Protein AF-A0A7V5G766-F1 (afdb_monomer_lite)

Sequence (136 aa):
MFKKVLIIGLFLGLLSGCVSVDPQGRGYSIAIPLNVINSTIAKSFPANEKLQYGIVSGNLNISKPNILGKSGSNKLGVGTTFKFTNFLIPNGITGTINLASGIRYNANNRNLYLKNPMVNTIKFQNQSLISKLPNG

pLDDT: mean 80.81, std 13.98, range [41.59, 95.88]

Structure (mmCIF, N/CA/C/O backbone):
data_AF-A0A7V5G766-F1
#
_entry.id   AF-A0A7V5G766-F1
#
loop_
_atom_site.group_PDB
_atom_site.id
_atom_site.type_symbol
_atom_site.label_atom_id
_atom_site.label_alt_id
_atom_site.label_comp_id
_atom_site.label_asym_id
_atom_site.label_entity_id
_atom_site.label_seq_id
_atom_site.pdbx_PDB_ins_code
_atom_site.Cartn_x
_atom_site.Cartn_y
_atom_site.Cartn_z
_atom_site.occupancy
_atom_site.B_iso_or_equiv
_atom_site.auth_seq_id
_atom_site.auth_comp_id
_atom_site.auth_asym_id
_atom_site.auth_atom_id
_atom_site.pdbx_PDB_model_num
ATOM 1 N N . MET A 1 1 ? 48.958 -14.228 -27.910 1.00 54.00 1 MET A N 1
ATOM 2 C CA . MET A 1 1 ? 48.104 -13.030 -27.701 1.00 54.00 1 MET A CA 1
ATOM 3 C C . MET A 1 1 ? 46.605 -13.313 -27.824 1.00 54.00 1 MET A C 1
ATOM 5 O O . MET A 1 1 ? 45.860 -12.778 -27.016 1.00 54.00 1 MET A O 1
ATOM 9 N N . PHE A 1 2 ? 46.159 -14.205 -28.719 1.00 54.62 2 PHE A N 1
ATOM 10 C CA . PHE A 1 2 ? 44.737 -14.562 -28.910 1.00 54.62 2 PHE A CA 1
ATOM 11 C C . PHE A 1 2 ? 43.986 -15.001 -27.634 1.00 54.62 2 PHE A C 1
ATOM 13 O O . PHE A 1 2 ? 42.879 -14.536 -27.382 1.00 54.62 2 PHE A O 1
ATOM 20 N N . LYS A 1 3 ? 44.611 -15.817 -26.766 1.00 53.94 3 LYS A N 1
ATOM 21 C CA . LYS A 1 3 ? 44.000 -16.259 -25.493 1.00 53.94 3 LYS A CA 1
ATOM 22 C C . LYS A 1 3 ? 43.655 -15.108 -24.536 1.00 53.94 3 LYS A C 1
ATOM 24 O O . LYS A 1 3 ? 42.665 -15.203 -23.825 1.00 53.94 3 LYS A O 1
ATOM 29 N N . LYS A 1 4 ? 44.440 -14.021 -24.519 1.00 54.50 4 LYS A N 1
ATOM 30 C CA . LYS A 1 4 ? 44.199 -12.878 -23.617 1.00 54.50 4 LYS A CA 1
ATOM 31 C C . LYS A 1 4 ? 43.044 -11.995 -24.108 1.00 54.50 4 LYS A C 1
ATOM 33 O O . LYS A 1 4 ? 42.276 -11.505 -23.293 1.00 54.50 4 LYS A O 1
ATOM 38 N N . VAL A 1 5 ? 42.880 -11.861 -25.426 1.00 64.62 5 VAL A N 1
ATOM 39 C CA . VAL A 1 5 ? 41.774 -11.103 -26.044 1.00 64.62 5 VAL A CA 1
ATOM 40 C C . VAL A 1 5 ? 40.433 -11.822 -25.851 1.00 64.62 5 VAL A C 1
ATOM 42 O O . VAL A 1 5 ? 39.428 -11.185 -25.549 1.00 64.62 5 VAL A O 1
ATOM 45 N N . LEU A 1 6 ? 40.430 -13.155 -25.932 1.00 63.12 6 LEU A N 1
ATOM 46 C CA . LEU A 1 6 ? 39.226 -13.980 -25.769 1.00 63.12 6 LEU A CA 1
ATOM 47 C C . LEU A 1 6 ? 38.666 -13.922 -24.333 1.00 63.12 6 LEU A C 1
ATOM 49 O O . LEU A 1 6 ? 37.455 -13.878 -24.140 1.00 63.12 6 LEU A O 1
ATOM 53 N N . ILE A 1 7 ? 39.546 -13.829 -23.330 1.00 64.81 7 ILE A N 1
ATOM 54 C CA . ILE A 1 7 ? 39.166 -13.683 -21.914 1.00 64.81 7 ILE A CA 1
ATOM 55 C C . ILE A 1 7 ? 38.559 -12.299 -21.634 1.00 64.81 7 ILE A C 1
ATOM 57 O O . ILE A 1 7 ? 37.579 -12.197 -20.900 1.00 64.81 7 ILE A O 1
ATOM 61 N N . ILE A 1 8 ? 39.096 -11.241 -22.251 1.00 64.06 8 ILE A N 1
ATOM 62 C CA . ILE A 1 8 ? 38.578 -9.871 -22.099 1.00 64.06 8 ILE A CA 1
ATOM 63 C C . ILE A 1 8 ? 37.192 -9.736 -22.750 1.00 64.06 8 ILE A C 1
ATOM 65 O O . ILE A 1 8 ? 36.292 -9.148 -22.152 1.00 64.06 8 ILE A O 1
ATOM 69 N N . GLY A 1 9 ? 36.984 -10.338 -23.927 1.00 62.41 9 GLY A N 1
ATOM 70 C CA . GLY A 1 9 ? 35.675 -10.358 -24.592 1.00 62.41 9 GLY A CA 1
ATOM 71 C C . GLY A 1 9 ? 34.598 -11.092 -23.785 1.00 62.41 9 GLY A C 1
ATOM 72 O O . GLY A 1 9 ? 33.465 -10.621 -23.699 1.00 62.41 9 GLY A O 1
ATOM 73 N N . LEU A 1 10 ? 34.961 -12.197 -23.125 1.00 62.16 10 LEU A N 1
ATOM 74 C CA . LEU A 1 10 ? 34.046 -12.954 -22.265 1.00 62.16 10 LEU A CA 1
ATOM 75 C C . LEU A 1 10 ? 33.645 -12.158 -21.008 1.00 62.16 10 LEU A C 1
ATOM 77 O O . LEU A 1 10 ? 32.483 -12.173 -20.610 1.00 62.16 10 LEU A O 1
ATOM 81 N N . PHE A 1 11 ? 34.587 -11.413 -20.417 1.00 59.50 11 PHE A N 1
ATOM 82 C CA . PHE A 1 11 ? 34.328 -10.566 -19.246 1.00 59.50 11 PHE A CA 1
ATOM 83 C C . PHE A 1 11 ? 33.437 -9.356 -19.564 1.00 59.50 11 PHE A C 1
ATOM 85 O O . PHE A 1 11 ? 32.587 -8.992 -18.754 1.00 59.50 11 PHE A O 1
ATOM 92 N N . LEU A 1 12 ? 33.584 -8.760 -20.751 1.00 60.12 12 LEU A N 1
ATOM 93 C CA . LEU A 1 12 ? 32.728 -7.659 -21.212 1.00 60.12 12 LEU A CA 1
ATOM 94 C C . LEU A 1 12 ? 31.305 -8.127 -21.558 1.00 60.12 12 LEU A C 1
ATOM 96 O O . LEU A 1 12 ? 30.348 -7.397 -21.309 1.00 60.12 12 LEU A O 1
ATOM 100 N N . GLY A 1 13 ? 31.146 -9.355 -22.067 1.00 60.00 13 GLY A N 1
ATOM 101 C CA . GLY A 1 13 ? 29.831 -9.942 -22.348 1.00 60.00 13 GLY A CA 1
ATOM 102 C C . GLY A 1 13 ? 28.987 -10.172 -21.089 1.00 60.00 13 GLY A C 1
ATOM 103 O O . GLY A 1 13 ? 27.784 -9.914 -21.097 1.00 60.00 13 GLY A O 1
ATOM 104 N N . LEU A 1 14 ? 29.618 -10.570 -19.980 1.00 58.16 14 LEU A N 1
ATOM 105 C CA . LEU A 1 14 ? 28.939 -10.858 -18.709 1.00 58.16 14 LEU A CA 1
ATOM 106 C C . LEU A 1 14 ? 28.374 -9.609 -18.005 1.00 58.16 14 LEU A C 1
ATOM 108 O O . LEU A 1 14 ? 27.481 -9.732 -17.170 1.00 58.16 14 LEU A O 1
ATOM 112 N N . LEU A 1 15 ? 28.849 -8.409 -18.353 1.00 56.09 15 LEU A N 1
ATOM 113 C CA . LEU A 1 15 ? 28.412 -7.143 -17.747 1.00 56.09 15 LEU A CA 1
ATOM 114 C C . LEU A 1 15 ? 27.250 -6.461 -18.498 1.00 56.09 15 LEU A C 1
ATOM 116 O O . LEU A 1 15 ? 26.760 -5.425 -18.057 1.00 56.09 15 LEU A O 1
ATOM 120 N N . SER A 1 16 ? 26.772 -7.038 -19.605 1.00 55.66 16 SER A N 1
ATOM 121 C CA . SER A 1 16 ? 25.719 -6.451 -20.456 1.00 55.66 16 SER A CA 1
ATOM 122 C C . SER A 1 16 ? 24.270 -6.784 -20.032 1.00 55.66 16 SER A C 1
ATOM 124 O O . SER A 1 16 ? 23.316 -6.381 -20.692 1.00 55.66 16 SER A O 1
ATOM 126 N N . GLY A 1 17 ? 24.075 -7.492 -18.915 1.00 53.09 17 GLY A N 1
ATOM 127 C CA . GLY A 1 17 ? 22.835 -8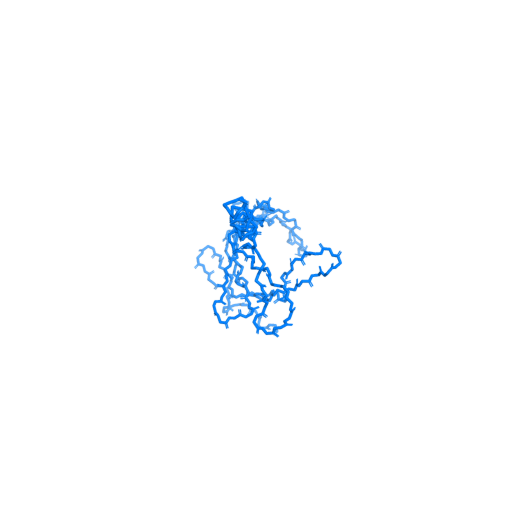.229 -18.621 1.00 53.09 17 GLY A CA 1
ATOM 128 C C . GLY A 1 17 ? 21.629 -7.492 -18.014 1.00 53.09 17 GLY A C 1
ATOM 129 O O . GLY A 1 17 ? 20.645 -8.164 -17.723 1.00 53.09 17 GLY A O 1
ATOM 130 N N . CYS A 1 18 ? 21.640 -6.170 -17.800 1.00 62.41 18 CYS A N 1
ATOM 131 C CA . CYS A 1 18 ? 20.512 -5.484 -17.123 1.00 62.41 18 CYS A CA 1
ATOM 132 C C . CYS A 1 18 ? 19.709 -4.505 -17.991 1.00 62.41 18 CYS A C 1
ATOM 134 O O . CYS A 1 18 ? 18.720 -3.950 -17.513 1.00 62.41 18 CYS A O 1
ATOM 136 N N . VAL A 1 19 ? 20.104 -4.278 -19.244 1.00 58.53 19 VAL A N 1
ATOM 137 C CA . VAL A 1 19 ? 19.423 -3.335 -20.143 1.00 58.53 19 VAL A CA 1
ATOM 138 C C . VAL A 1 19 ? 18.983 -4.064 -21.401 1.00 58.53 19 VAL A C 1
ATOM 140 O O . VAL A 1 19 ? 19.806 -4.425 -22.236 1.00 58.53 19 VAL A O 1
ATOM 143 N N . SER A 1 20 ? 17.674 -4.274 -21.548 1.00 64.75 20 SER A N 1
ATOM 144 C CA . SER A 1 20 ? 17.100 -4.734 -22.811 1.00 64.75 20 SER A CA 1
ATOM 145 C C . SER A 1 20 ? 16.728 -3.533 -23.668 1.00 64.75 20 SER A C 1
ATOM 147 O O . SER A 1 20 ? 16.082 -2.589 -23.199 1.00 64.75 20 SER A O 1
ATOM 149 N N . VAL A 1 21 ? 17.118 -3.570 -24.939 1.00 69.75 21 VAL A N 1
ATOM 150 C CA . VAL A 1 21 ? 16.585 -2.647 -25.944 1.00 69.75 21 VAL A CA 1
ATOM 151 C C . VAL A 1 21 ? 15.118 -3.007 -26.154 1.00 69.75 21 VAL A C 1
ATOM 153 O O . VAL A 1 21 ? 14.782 -4.174 -26.349 1.00 69.75 21 VAL A O 1
ATOM 156 N N . ASP A 1 22 ? 14.239 -2.016 -26.050 1.00 69.00 22 ASP A N 1
ATOM 157 C CA . ASP A 1 22 ? 12.809 -2.200 -26.256 1.00 69.00 22 ASP A CA 1
ATOM 158 C C . ASP A 1 22 ? 12.562 -2.701 -27.694 1.00 69.00 22 ASP A C 1
ATOM 160 O O . ASP A 1 22 ? 12.984 -2.027 -28.641 1.00 69.00 22 ASP A O 1
ATOM 164 N N . PRO A 1 23 ? 11.869 -3.841 -27.891 1.00 69.56 23 PRO A N 1
ATOM 165 C CA . PRO A 1 23 ? 11.601 -4.395 -29.221 1.00 69.56 23 PRO A CA 1
ATOM 166 C C . PRO A 1 23 ? 10.857 -3.442 -30.168 1.00 69.56 23 PRO A C 1
ATOM 168 O O . PRO A 1 23 ? 10.876 -3.641 -31.377 1.00 69.56 23 PRO A O 1
ATOM 171 N N . GLN A 1 24 ? 10.198 -2.409 -29.636 1.00 77.56 24 GLN A N 1
ATOM 172 C CA . GLN A 1 24 ? 9.492 -1.379 -30.401 1.00 77.56 24 GLN A CA 1
ATOM 173 C C . GLN A 1 24 ? 10.362 -0.149 -30.715 1.00 77.56 24 GLN A C 1
ATOM 175 O O . GLN A 1 24 ? 9.837 0.873 -31.148 1.00 77.56 24 GLN A O 1
ATOM 180 N N . GLY A 1 25 ? 11.676 -0.200 -30.469 1.00 74.56 25 GLY A N 1
ATOM 181 C CA . GLY A 1 25 ? 12.600 0.890 -30.801 1.00 74.56 25 GLY A CA 1
ATOM 182 C C . GLY A 1 25 ? 12.495 2.113 -29.885 1.00 74.56 25 GLY A C 1
ATOM 183 O O . GLY A 1 25 ? 13.003 3.180 -30.216 1.00 74.56 25 GLY A O 1
ATOM 184 N N . ARG A 1 26 ? 11.868 1.976 -28.709 1.00 76.81 26 ARG A N 1
ATOM 185 C CA . ARG A 1 26 ? 11.665 3.071 -27.734 1.00 76.81 26 ARG A CA 1
ATOM 186 C C . ARG A 1 26 ? 12.896 3.378 -26.869 1.00 76.81 26 ARG A C 1
ATOM 188 O O . ARG A 1 26 ? 12.796 4.118 -25.894 1.00 76.81 26 ARG A O 1
ATOM 195 N N . GLY A 1 27 ? 14.049 2.810 -27.216 1.00 80.19 27 GLY A N 1
ATOM 196 C CA . GLY A 1 27 ? 15.290 2.921 -26.455 1.00 80.19 27 GLY A CA 1
ATOM 197 C C . GLY A 1 27 ? 15.456 1.799 -25.432 1.00 80.19 27 GLY A C 1
ATOM 198 O O . GLY A 1 27 ? 15.020 0.670 -25.650 1.00 80.19 27 GLY A O 1
ATOM 199 N N . TYR A 1 28 ? 16.133 2.092 -24.325 1.00 79.50 28 TYR A N 1
ATOM 200 C CA . TYR A 1 28 ? 16.396 1.116 -23.270 1.00 79.50 28 TYR A CA 1
ATOM 201 C C . TYR A 1 28 ? 15.181 0.939 -22.358 1.00 79.50 28 TYR A C 1
ATOM 203 O O . TYR A 1 28 ? 14.539 1.906 -21.952 1.00 79.50 28 TYR A O 1
ATOM 211 N N . SER A 1 29 ? 14.903 -0.307 -21.995 1.00 78.12 29 SER A N 1
ATOM 212 C CA . SER A 1 29 ? 13.845 -0.686 -21.063 1.00 78.12 29 SER A CA 1
ATOM 213 C C . SER A 1 29 ? 14.451 -1.288 -19.796 1.00 78.12 29 SER A C 1
ATOM 215 O O . SER A 1 29 ? 15.424 -2.040 -19.853 1.00 78.12 29 SER A O 1
ATOM 217 N N . ILE A 1 30 ? 13.871 -0.947 -18.644 1.00 79.06 30 ILE A N 1
ATOM 218 C CA . ILE A 1 30 ? 14.220 -1.528 -17.346 1.00 79.06 30 ILE A CA 1
ATOM 219 C C . ILE A 1 30 ? 12.963 -2.195 -16.801 1.00 79.06 30 ILE A C 1
ATOM 221 O O . ILE A 1 30 ? 11.950 -1.533 -16.564 1.00 79.06 30 ILE A O 1
ATOM 225 N N . ALA A 1 31 ? 13.023 -3.507 -16.598 1.00 82.75 31 ALA A N 1
ATOM 226 C CA . ALA A 1 31 ? 11.960 -4.239 -15.929 1.00 82.75 31 ALA A CA 1
ATOM 227 C C . ALA A 1 31 ? 12.118 -4.087 -14.412 1.00 82.75 31 ALA A C 1
ATOM 229 O O . ALA A 1 31 ? 13.173 -4.399 -13.865 1.00 82.75 31 ALA A O 1
ATOM 230 N N . ILE A 1 32 ? 11.069 -3.622 -13.731 1.00 83.69 32 ILE A N 1
ATOM 231 C CA . ILE A 1 32 ? 11.037 -3.538 -12.266 1.00 83.69 32 ILE A CA 1
ATOM 232 C C . ILE A 1 32 ? 10.246 -4.740 -11.738 1.00 83.69 32 ILE A C 1
ATOM 234 O O . ILE A 1 32 ? 9.031 -4.806 -11.948 1.00 83.69 32 ILE A O 1
ATOM 238 N N . PRO A 1 33 ? 10.892 -5.689 -11.045 1.00 86.44 33 PRO A N 1
ATOM 239 C CA . PRO A 1 33 ? 10.205 -6.838 -10.474 1.00 86.44 33 PRO A CA 1
ATOM 240 C C . PRO A 1 33 ? 9.187 -6.438 -9.391 1.00 86.44 33 PRO A C 1
ATOM 242 O O . PRO A 1 33 ? 9.448 -5.568 -8.557 1.00 86.44 33 PRO A O 1
ATOM 245 N N . LEU A 1 34 ? 8.033 -7.115 -9.343 1.00 86.81 34 LEU A N 1
ATOM 246 C CA . LEU A 1 34 ? 6.979 -6.830 -8.354 1.00 86.81 34 LEU A CA 1
ATOM 247 C C . LEU A 1 34 ? 7.443 -7.015 -6.900 1.00 86.81 34 LEU A C 1
ATOM 249 O O . LEU A 1 34 ? 6.979 -6.298 -6.018 1.00 86.81 34 LEU A O 1
ATOM 253 N N . ASN A 1 35 ? 8.371 -7.937 -6.628 1.00 89.62 35 ASN A N 1
AT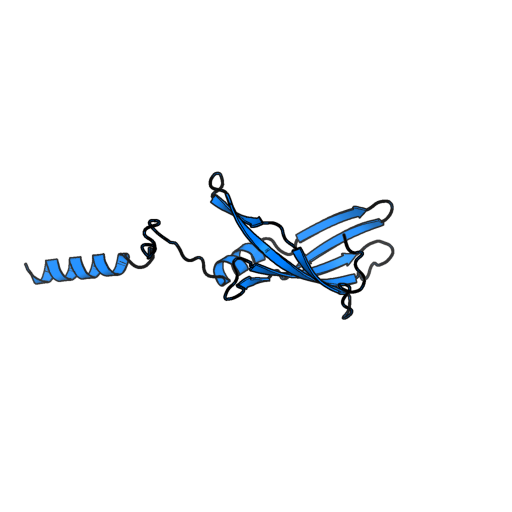OM 254 C CA . ASN A 1 35 ? 8.939 -8.118 -5.287 1.00 89.62 35 ASN A CA 1
ATOM 255 C C . ASN A 1 35 ? 9.757 -6.896 -4.825 1.00 89.62 35 ASN A C 1
ATOM 257 O O . ASN A 1 35 ? 9.708 -6.546 -3.647 1.00 89.62 35 ASN A O 1
ATOM 261 N N . VAL A 1 36 ? 10.459 -6.208 -5.732 1.00 89.75 36 VAL A N 1
ATOM 262 C CA . VAL A 1 36 ? 11.161 -4.946 -5.443 1.00 89.75 36 VAL A CA 1
ATOM 263 C C . VAL A 1 36 ? 10.155 -3.852 -5.102 1.00 89.75 36 VAL A C 1
ATOM 265 O O . VAL A 1 36 ? 10.343 -3.129 -4.125 1.00 89.75 36 VAL A O 1
ATOM 268 N N . ILE A 1 37 ? 9.044 -3.770 -5.839 1.00 89.31 37 ILE A N 1
ATOM 269 C CA . ILE A 1 37 ? 7.961 -2.829 -5.530 1.00 89.31 37 ILE A CA 1
ATOM 270 C C . ILE A 1 37 ? 7.389 -3.139 -4.141 1.00 89.31 37 ILE A C 1
ATOM 272 O O . ILE A 1 37 ? 7.401 -2.274 -3.270 1.00 89.31 37 ILE A O 1
ATOM 276 N N . ASN A 1 38 ? 6.966 -4.381 -3.896 1.00 91.56 38 ASN A N 1
ATOM 277 C CA . ASN A 1 38 ? 6.355 -4.789 -2.628 1.00 91.56 38 ASN A CA 1
ATOM 278 C C . ASN A 1 38 ? 7.283 -4.606 -1.423 1.00 91.56 38 ASN A C 1
ATOM 280 O O . ASN A 1 38 ? 6.851 -4.093 -0.394 1.00 91.56 38 ASN A O 1
ATOM 284 N N . SER A 1 39 ? 8.563 -4.956 -1.550 1.00 92.19 39 SER A N 1
ATOM 285 C CA . SER A 1 39 ? 9.545 -4.733 -0.480 1.00 92.19 39 SER A CA 1
ATOM 286 C C . SER A 1 39 ? 9.824 -3.251 -0.232 1.00 92.19 39 SER A C 1
ATOM 288 O O . SER A 1 39 ? 10.052 -2.861 0.911 1.00 92.19 39 SER A O 1
ATOM 290 N N . THR A 1 40 ? 9.775 -2.411 -1.269 1.00 90.75 40 THR A N 1
ATOM 291 C CA . THR A 1 40 ? 9.943 -0.961 -1.122 1.00 90.75 40 THR A CA 1
ATOM 292 C C . THR A 1 40 ? 8.754 -0.349 -0.397 1.00 90.75 40 THR A C 1
ATOM 294 O O . THR A 1 40 ? 8.955 0.375 0.576 1.00 90.75 40 THR A O 1
ATOM 297 N N . ILE A 1 41 ? 7.522 -0.671 -0.807 1.00 89.50 41 ILE A N 1
ATOM 298 C CA . ILE A 1 41 ? 6.343 -0.089 -0.159 1.00 89.50 41 ILE A CA 1
ATOM 299 C C . ILE A 1 41 ? 6.180 -0.599 1.270 1.00 89.50 41 ILE A C 1
ATOM 301 O O . ILE A 1 41 ? 5.774 0.171 2.129 1.00 89.50 41 ILE A O 1
ATOM 305 N N . ALA A 1 42 ? 6.525 -1.861 1.552 1.00 91.25 42 ALA A N 1
ATOM 306 C CA . ALA A 1 42 ? 6.377 -2.444 2.883 1.00 91.25 42 ALA A CA 1
ATOM 307 C C . ALA A 1 42 ? 7.135 -1.656 3.964 1.00 91.25 42 ALA A C 1
ATOM 309 O O . ALA A 1 42 ? 6.693 -1.631 5.107 1.00 91.25 42 ALA A O 1
ATOM 310 N N . LYS A 1 43 ? 8.224 -0.960 3.602 1.00 93.25 43 LYS A N 1
ATOM 311 C CA . LYS A 1 43 ? 9.007 -0.112 4.519 1.00 93.25 43 LYS A CA 1
ATOM 312 C C . LYS A 1 43 ? 8.254 1.126 5.007 1.00 93.25 43 LYS A C 1
ATOM 314 O O . LYS A 1 43 ? 8.608 1.672 6.044 1.00 93.25 43 LYS A O 1
ATOM 319 N N . SER A 1 44 ? 7.241 1.577 4.272 1.00 90.75 44 SER A N 1
ATOM 320 C CA . SER A 1 44 ? 6.419 2.737 4.638 1.00 90.75 44 SER A CA 1
ATOM 321 C C . SER A 1 44 ? 5.184 2.360 5.460 1.00 90.75 44 SER A C 1
ATOM 323 O O . SER A 1 44 ? 4.370 3.230 5.756 1.00 90.75 44 SER A O 1
ATOM 325 N N . PHE A 1 45 ? 5.014 1.078 5.806 1.00 93.62 45 PHE A N 1
ATOM 326 C CA . PHE A 1 45 ? 3.863 0.577 6.553 1.00 93.62 45 PHE A CA 1
ATOM 327 C C . PHE A 1 45 ? 4.308 -0.134 7.845 1.00 93.62 45 PHE A C 1
ATOM 329 O O . PHE A 1 45 ? 5.375 -0.744 7.872 1.00 93.62 45 PHE A O 1
ATOM 336 N N . PRO A 1 46 ? 3.485 -0.120 8.909 1.00 94.81 46 PRO A N 1
ATOM 337 C CA . PRO A 1 46 ? 2.137 0.443 8.958 1.00 94.81 46 PRO A CA 1
ATOM 338 C C . PRO A 1 46 ? 2.116 1.979 8.941 1.00 94.81 46 PRO A C 1
ATOM 340 O O . PRO A 1 46 ? 2.970 2.625 9.537 1.00 94.81 46 PRO A O 1
ATOM 343 N N . ALA A 1 47 ? 1.116 2.545 8.268 1.00 94.69 47 ALA A N 1
ATOM 344 C CA . ALA A 1 47 ? 0.855 3.982 8.237 1.00 94.69 47 ALA A CA 1
ATOM 345 C C . ALA A 1 47 ? -0.311 4.304 9.179 1.00 94.69 47 ALA A C 1
ATOM 347 O O . ALA A 1 47 ? -1.275 3.539 9.241 1.00 94.69 47 ALA A O 1
ATOM 348 N N . ASN A 1 48 ? -0.222 5.408 9.919 1.00 95.19 48 ASN A N 1
ATOM 349 C CA . ASN A 1 48 ? -1.269 5.856 10.835 1.00 95.19 48 ASN A CA 1
ATOM 350 C C . ASN A 1 48 ? -1.719 7.255 10.439 1.00 95.19 48 ASN A C 1
ATOM 352 O O . ASN A 1 48 ? -0.913 8.180 10.458 1.00 95.19 48 ASN A O 1
ATOM 356 N N . GLU A 1 49 ? -3.002 7.401 10.141 1.00 94.25 49 GLU A N 1
ATOM 357 C CA . GLU A 1 49 ? -3.601 8.665 9.736 1.00 94.25 49 GLU A CA 1
ATOM 358 C C . GLU A 1 49 ? -4.738 9.027 10.684 1.00 94.25 49 GLU A C 1
ATOM 360 O O . GLU A 1 49 ? -5.638 8.225 10.941 1.00 94.25 49 GLU A O 1
ATOM 365 N N . LYS A 1 50 ? -4.734 10.260 11.192 1.00 93.06 50 LYS A N 1
ATOM 366 C CA . LYS A 1 50 ? -5.892 10.784 11.919 1.00 93.06 50 LYS A CA 1
ATOM 367 C C . LYS A 1 50 ? -6.938 11.217 10.901 1.00 93.06 50 LYS A C 1
ATOM 369 O O . LYS A 1 50 ? -6.695 12.114 10.102 1.00 93.06 50 LYS A O 1
ATOM 374 N N . LEU A 1 51 ? -8.107 10.591 10.951 1.00 90.50 51 LEU A N 1
ATOM 375 C CA . LEU A 1 51 ? -9.248 10.968 10.131 1.00 90.50 51 LEU A CA 1
ATOM 376 C C . LEU A 1 51 ? -10.221 11.801 10.953 1.00 90.50 51 LEU A C 1
ATOM 378 O O . LEU A 1 51 ? -10.531 11.461 12.095 1.00 90.50 51 LEU A O 1
ATOM 382 N N . GLN A 1 52 ? -10.738 12.860 10.342 1.00 88.81 52 GLN A N 1
ATOM 383 C CA . GLN A 1 52 ? -11.830 13.654 10.881 1.00 88.81 52 GLN A CA 1
ATOM 384 C C . GLN A 1 52 ? -12.842 13.904 9.765 1.00 88.81 52 GLN A C 1
ATOM 386 O O . GLN A 1 52 ? -12.524 14.540 8.763 1.00 88.81 52 GLN A O 1
ATOM 391 N N . TYR A 1 53 ? -14.053 13.382 9.935 1.00 79.75 53 TYR A N 1
ATOM 392 C CA . TYR A 1 53 ? -15.170 13.602 9.026 1.00 79.75 53 TYR A CA 1
ATOM 393 C C . TYR A 1 53 ? -16.384 14.076 9.825 1.00 79.75 53 TYR A C 1
ATOM 395 O O . TYR A 1 53 ? -17.063 13.296 10.499 1.00 79.75 53 TYR A O 1
ATOM 403 N N . GLY A 1 54 ? -16.618 15.389 9.797 1.00 81.62 54 GLY A N 1
ATOM 404 C CA . GLY A 1 54 ? -17.606 16.040 10.653 1.00 81.62 54 GLY A CA 1
ATOM 405 C C . GLY A 1 54 ? -17.310 15.788 12.134 1.00 81.62 54 GLY A C 1
ATOM 406 O O . GLY A 1 54 ? -16.214 16.073 12.617 1.00 81.62 54 GLY A O 1
ATOM 407 N N . ILE A 1 55 ? -18.292 15.225 12.841 1.00 76.94 55 ILE A N 1
ATOM 408 C CA . ILE A 1 55 ? -18.194 14.882 14.269 1.00 76.94 55 ILE A CA 1
ATOM 409 C C . ILE A 1 55 ? -17.433 13.575 14.537 1.00 76.94 55 ILE A C 1
ATOM 411 O O . ILE A 1 55 ? -17.098 13.284 15.683 1.00 76.94 55 ILE A O 1
ATOM 415 N N . VAL A 1 56 ? -17.167 12.768 13.504 1.00 76.94 56 VAL A N 1
ATOM 416 C CA . VAL A 1 56 ? -16.470 11.489 13.653 1.00 76.94 56 VAL A CA 1
ATOM 417 C C . VAL A 1 56 ? -14.977 11.719 13.465 1.00 76.94 56 VAL A C 1
ATOM 419 O O . VAL A 1 56 ? -14.514 11.986 12.358 1.00 76.94 56 VAL A O 1
ATOM 422 N N . SER A 1 57 ? -14.212 11.585 14.544 1.00 90.44 57 SER A N 1
ATOM 423 C CA . SER A 1 57 ? -12.751 11.537 14.502 1.00 90.44 57 SER A CA 1
ATOM 424 C C . SER A 1 57 ? -12.250 10.150 14.895 1.00 90.44 57 SER A C 1
ATOM 426 O O . SER A 1 57 ? -12.911 9.429 15.644 1.00 90.44 57 SER A O 1
ATOM 428 N N . GLY A 1 58 ? -11.102 9.742 14.364 1.00 92.31 58 GLY A N 1
ATOM 429 C CA . GLY A 1 58 ? -10.503 8.450 14.676 1.00 92.31 58 GLY A CA 1
ATOM 430 C C . GLY A 1 58 ? -9.119 8.269 14.070 1.00 92.31 58 GLY A C 1
ATOM 431 O O . GLY A 1 58 ? -8.618 9.129 13.349 1.00 92.31 58 GLY A O 1
ATOM 432 N N . ASN A 1 59 ? -8.494 7.140 14.376 1.00 94.44 59 ASN A N 1
ATOM 433 C CA . ASN A 1 59 ? -7.202 6.749 13.835 1.00 94.44 59 ASN A CA 1
ATOM 434 C C . ASN A 1 59 ? -7.397 5.629 12.807 1.00 94.44 59 ASN A C 1
ATOM 436 O O . ASN A 1 59 ? -8.004 4.600 13.109 1.00 94.44 59 ASN A O 1
ATOM 440 N N . LEU A 1 60 ? -6.881 5.830 11.600 1.00 94.31 60 LEU A N 1
ATOM 441 C CA . LEU A 1 60 ? -6.803 4.831 10.549 1.00 94.31 60 LEU A CA 1
ATOM 442 C C . LEU A 1 60 ? -5.385 4.266 10.514 1.00 94.31 60 LEU A C 1
ATOM 444 O O . LEU A 1 60 ? -4.454 4.918 10.051 1.00 94.31 60 LEU A O 1
ATOM 448 N N . ASN A 1 61 ? -5.235 3.021 10.949 1.00 95.88 61 ASN A N 1
ATOM 449 C CA . ASN A 1 61 ? -4.028 2.247 10.718 1.00 95.88 61 ASN A CA 1
ATOM 450 C C . ASN A 1 61 ? -4.165 1.476 9.403 1.00 95.88 61 ASN A C 1
ATOM 452 O O . ASN A 1 61 ? -5.130 0.736 9.220 1.00 95.88 61 ASN A O 1
ATOM 456 N N . ILE A 1 62 ? -3.199 1.616 8.505 1.00 94.94 62 ILE A N 1
ATOM 457 C CA . ILE A 1 62 ? -3.108 0.859 7.257 1.00 94.94 62 ILE A CA 1
ATOM 458 C C . ILE A 1 62 ? -1.874 -0.038 7.347 1.00 94.94 62 ILE A C 1
ATOM 460 O O . ILE A 1 62 ? -0.812 0.403 7.782 1.00 94.94 62 ILE A O 1
ATOM 464 N N . SER A 1 63 ? -1.987 -1.302 6.948 1.00 94.94 63 SER A N 1
ATOM 465 C CA . SER A 1 63 ? -0.932 -2.303 7.110 1.00 94.94 63 SER A CA 1
ATOM 466 C C . SER A 1 63 ? -0.985 -3.393 6.041 1.00 94.94 63 SER A C 1
ATOM 4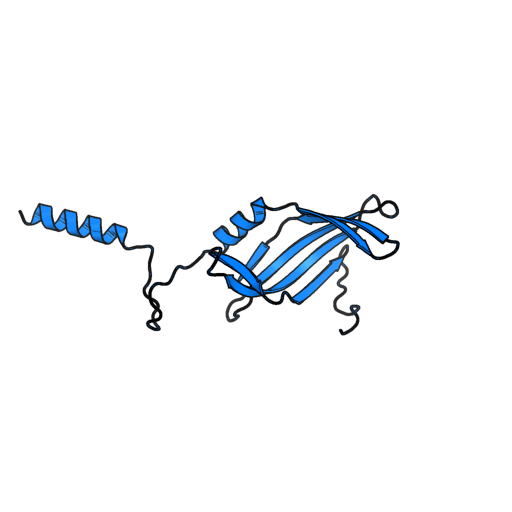68 O O . SER A 1 63 ? -2.009 -3.616 5.399 1.00 94.94 63 SER A O 1
ATOM 470 N N . LYS A 1 64 ? 0.129 -4.119 5.885 1.00 92.56 64 LYS A N 1
ATOM 471 C CA . LYS A 1 64 ? 0.269 -5.243 4.940 1.00 92.56 64 LYS A CA 1
ATOM 472 C C . LYS A 1 64 ? -0.098 -4.858 3.496 1.00 92.56 64 LYS A C 1
ATOM 474 O O . LYS A 1 64 ? -0.973 -5.490 2.900 1.00 92.56 64 LYS A O 1
ATOM 479 N N . PRO A 1 65 ? 0.533 -3.815 2.934 1.00 93.19 65 PRO A N 1
ATOM 480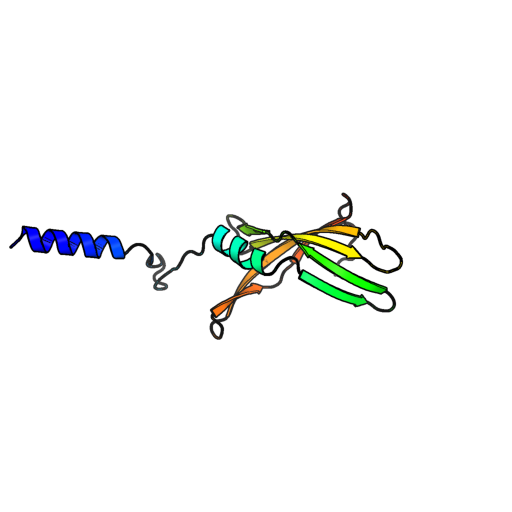 C CA . PRO A 1 65 ? 0.280 -3.449 1.554 1.00 93.19 65 PRO A CA 1
ATOM 481 C C . PRO A 1 65 ? 0.831 -4.530 0.607 1.00 93.19 65 PRO A C 1
ATOM 483 O O . PRO A 1 65 ? 1.875 -5.131 0.866 1.00 93.19 65 PRO A O 1
ATOM 486 N N . ASN A 1 66 ? 0.138 -4.770 -0.500 1.00 92.62 66 ASN A N 1
ATOM 487 C CA . ASN A 1 66 ? 0.548 -5.724 -1.519 1.00 92.62 66 ASN A CA 1
ATOM 488 C C . ASN A 1 66 ? 0.117 -5.252 -2.912 1.00 92.62 66 ASN A C 1
ATOM 490 O O . ASN A 1 66 ? -1.064 -5.019 -3.168 1.00 92.62 66 ASN A O 1
ATOM 494 N N . ILE A 1 67 ? 1.078 -5.147 -3.820 1.00 91.00 67 ILE A N 1
ATOM 495 C CA . ILE A 1 67 ? 0.891 -4.826 -5.230 1.00 91.00 67 ILE A CA 1
ATOM 496 C C . ILE A 1 67 ? 0.863 -6.123 -6.025 1.00 91.00 67 ILE A C 1
ATOM 498 O O . ILE A 1 67 ? 1.790 -6.935 -5.980 1.00 91.00 67 ILE A O 1
ATOM 502 N N . LEU A 1 68 ? -0.204 -6.284 -6.794 1.00 86.81 68 LEU A N 1
ATOM 503 C CA . LEU A 1 68 ? -0.427 -7.392 -7.704 1.00 86.81 68 LEU A CA 1
ATOM 504 C C . LEU A 1 68 ? -0.400 -6.853 -9.134 1.00 86.81 68 LEU A C 1
ATOM 506 O O . LEU A 1 68 ? -1.182 -5.970 -9.494 1.00 86.81 68 LEU A O 1
ATOM 510 N N . GLY A 1 69 ? 0.482 -7.393 -9.972 1.00 79.62 69 GLY A N 1
ATOM 511 C CA . GLY A 1 69 ? 0.376 -7.188 -11.414 1.00 79.62 69 GLY A CA 1
ATOM 512 C C . GLY A 1 69 ? -0.864 -7.908 -11.940 1.00 79.62 69 GLY A C 1
ATOM 513 O O . GLY A 1 69 ? -1.101 -9.063 -11.587 1.00 79.62 69 GLY A O 1
ATOM 514 N N . LYS A 1 70 ? -1.664 -7.245 -12.779 1.00 72.38 70 LYS A N 1
ATOM 515 C CA . LYS A 1 70 ? -2.790 -7.887 -13.464 1.00 72.38 70 LYS A CA 1
ATOM 516 C C . LYS A 1 70 ? -2.376 -8.198 -14.900 1.00 72.38 70 LYS A C 1
ATOM 518 O O . LYS A 1 70 ? -2.213 -7.286 -15.706 1.00 72.38 70 LYS A O 1
ATOM 523 N N . SER A 1 71 ? -2.188 -9.483 -15.204 1.00 68.44 71 SER A N 1
ATOM 524 C CA . SER A 1 71 ? -1.821 -9.931 -16.554 1.00 68.44 71 SER A CA 1
ATOM 525 C C . SER A 1 71 ? -2.827 -9.420 -17.593 1.00 68.44 71 SER A C 1
ATOM 527 O O . SER A 1 71 ? -4.030 -9.382 -17.326 1.00 68.44 71 SER A O 1
ATOM 529 N N . GLY A 1 72 ? -2.329 -8.975 -18.750 1.00 71.00 72 GLY A N 1
ATOM 530 C CA . GLY A 1 72 ? -3.151 -8.396 -19.819 1.00 71.00 72 GLY A CA 1
ATOM 531 C C . GLY A 1 72 ? -3.768 -7.028 -19.495 1.00 71.00 72 GLY A C 1
ATOM 532 O O . GLY A 1 72 ? -4.661 -6.580 -20.207 1.00 71.00 72 GLY A O 1
ATOM 533 N N . SER A 1 73 ? -3.329 -6.351 -18.427 1.00 77.94 73 SER A N 1
ATOM 534 C CA . SER A 1 73 ? -3.838 -5.037 -18.032 1.00 77.94 73 SER A CA 1
ATOM 535 C C . SER A 1 73 ? -2.711 -4.033 -17.809 1.00 77.94 73 SER A C 1
ATOM 537 O O . SER A 1 73 ? -1.649 -4.361 -17.293 1.00 77.94 73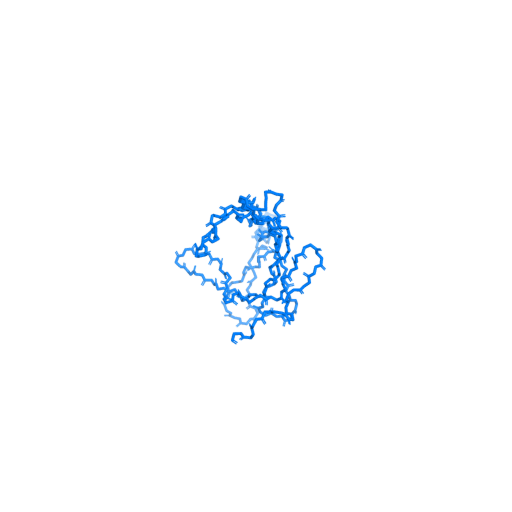 SER A O 1
ATOM 539 N N . ASN A 1 74 ? -2.979 -2.767 -18.125 1.00 79.25 74 ASN A N 1
ATOM 540 C CA . ASN A 1 74 ? -2.139 -1.627 -17.749 1.00 79.25 74 ASN A CA 1
ATOM 541 C C . ASN A 1 74 ? -2.416 -1.124 -16.315 1.00 79.25 74 ASN A C 1
ATOM 543 O O . ASN A 1 74 ? -2.011 -0.015 -15.958 1.00 79.25 74 ASN A O 1
ATOM 547 N N . LYS A 1 75 ? -3.142 -1.909 -15.506 1.00 84.50 75 LYS A N 1
ATOM 548 C CA . LYS A 1 75 ? -3.488 -1.591 -14.118 1.00 84.50 75 LYS A CA 1
ATOM 549 C C . LYS A 1 75 ? -2.794 -2.536 -13.139 1.00 84.50 75 LYS A C 1
ATOM 551 O O . LYS A 1 75 ? -2.667 -3.734 -13.380 1.00 84.50 75 LYS A O 1
ATOM 556 N N . LEU A 1 76 ? -2.423 -1.985 -11.991 1.00 89.25 76 LEU A N 1
ATOM 557 C CA . LEU A 1 76 ? -2.008 -2.708 -10.799 1.00 89.25 76 LEU A CA 1
ATOM 558 C C . LEU A 1 76 ? -3.202 -2.913 -9.869 1.00 89.25 76 LEU A C 1
ATOM 560 O O . LEU A 1 76 ? -4.012 -2.004 -9.670 1.00 89.25 76 LEU A O 1
ATOM 564 N N . GLY A 1 77 ? -3.281 -4.097 -9.272 1.00 90.44 77 GLY A N 1
ATOM 565 C CA . GLY A 1 77 ? -4.068 -4.331 -8.070 1.00 90.44 77 GLY A CA 1
ATOM 566 C C . GLY A 1 77 ? -3.273 -3.901 -6.839 1.00 90.44 77 GLY A C 1
ATOM 567 O O . GLY A 1 77 ? -2.086 -4.199 -6.744 1.00 90.44 77 GLY A O 1
ATOM 568 N N . VAL A 1 78 ? -3.910 -3.218 -5.894 1.00 91.19 78 VAL A N 1
ATOM 569 C CA . VAL A 1 78 ? -3.309 -2.819 -4.615 1.00 91.19 78 VAL A CA 1
ATOM 570 C C . VAL A 1 78 ? -4.204 -3.312 -3.492 1.00 91.19 78 VAL A C 1
ATOM 572 O O . VAL A 1 78 ? -5.309 -2.808 -3.329 1.00 91.19 78 VAL A O 1
ATOM 575 N N . GLY A 1 79 ? -3.746 -4.301 -2.737 1.00 92.69 79 GLY A N 1
ATOM 576 C CA . GLY A 1 79 ? -4.423 -4.798 -1.545 1.00 92.69 79 GLY A CA 1
ATOM 577 C C . GLY A 1 79 ? -3.780 -4.238 -0.285 1.00 92.69 79 GLY A C 1
ATOM 578 O O . GLY A 1 79 ? -2.558 -4.179 -0.192 1.00 92.69 79 GLY A O 1
ATOM 579 N N . THR A 1 80 ? -4.579 -3.835 0.696 1.00 93.56 80 THR A N 1
ATOM 580 C CA . THR A 1 80 ? -4.076 -3.488 2.029 1.00 93.56 80 THR A CA 1
ATOM 581 C C . THR A 1 80 ? -5.108 -3.803 3.106 1.00 93.56 80 THR A C 1
ATOM 583 O O . THR A 1 80 ? -6.312 -3.878 2.844 1.00 93.56 80 THR A O 1
ATOM 586 N N . THR A 1 81 ? -4.632 -4.023 4.327 1.00 95.31 81 THR A N 1
ATOM 587 C CA . THR A 1 81 ? -5.469 -4.183 5.518 1.00 95.31 81 THR A CA 1
ATOM 588 C C . THR A 1 81 ? -5.569 -2.841 6.224 1.00 95.31 81 THR A C 1
ATOM 590 O O . THR A 1 81 ? -4.579 -2.124 6.334 1.00 95.31 81 THR A O 1
ATOM 593 N N . PHE A 1 82 ? -6.742 -2.501 6.741 1.00 94.06 82 PHE A N 1
ATOM 594 C CA . PHE A 1 82 ? -6.906 -1.326 7.584 1.00 94.06 82 PHE A CA 1
ATOM 595 C C . PHE A 1 82 ? -7.575 -1.683 8.907 1.00 94.06 82 PHE A C 1
ATOM 597 O O . PHE A 1 82 ? -8.352 -2.635 8.991 1.00 94.06 82 PHE A O 1
ATOM 604 N N . LYS A 1 83 ? -7.290 -0.889 9.935 1.00 94.44 83 LYS A N 1
ATOM 605 C CA . LYS A 1 83 ? -8.003 -0.873 11.207 1.00 94.44 83 LYS A CA 1
ATOM 606 C C . LYS A 1 83 ? -8.342 0.570 11.552 1.00 94.44 83 LYS A C 1
ATOM 608 O O . LYS A 1 83 ? -7.444 1.395 11.686 1.00 94.44 83 LYS A O 1
ATOM 613 N N . PHE A 1 84 ? -9.627 0.860 11.700 1.00 92.31 84 PHE A N 1
ATOM 614 C CA . PHE A 1 84 ? -10.108 2.161 12.154 1.00 92.31 84 PHE A CA 1
ATOM 615 C C . PHE A 1 84 ? -10.517 2.082 13.625 1.00 92.31 84 PHE A C 1
ATOM 617 O O . PHE A 1 84 ? -11.269 1.183 13.996 1.00 92.31 84 PHE A O 1
ATOM 624 N N . THR A 1 85 ? -10.041 3.001 14.461 1.00 92.38 85 THR A N 1
ATOM 625 C CA . THR A 1 85 ? -10.412 3.105 15.881 1.00 92.38 85 THR A CA 1
ATOM 626 C C . THR A 1 85 ? -10.871 4.517 16.216 1.00 92.38 85 THR A C 1
ATOM 628 O O . THR A 1 85 ? -10.368 5.497 15.671 1.00 92.38 85 THR A O 1
ATOM 631 N N . ASN A 1 86 ? -11.803 4.641 17.156 1.00 90.81 86 ASN A N 1
ATOM 632 C CA . ASN A 1 86 ? -12.127 5.909 17.805 1.00 90.81 86 ASN A CA 1
ATOM 633 C C . ASN A 1 86 ? -12.592 5.662 19.248 1.00 90.81 86 ASN A C 1
ATOM 635 O O . ASN A 1 86 ? -12.568 4.526 19.719 1.00 90.81 86 ASN A O 1
ATOM 639 N N . PHE A 1 87 ? -13.029 6.717 19.939 1.00 88.69 87 PHE A N 1
ATOM 640 C CA . PHE A 1 87 ? -13.477 6.613 21.329 1.00 88.69 87 PHE A CA 1
ATOM 641 C C . PHE A 1 87 ? -14.740 5.746 21.520 1.00 88.69 87 PHE A C 1
ATOM 643 O O . PHE A 1 87 ? -14.902 5.154 22.580 1.00 88.69 87 PHE A O 1
ATOM 650 N N . LEU A 1 88 ? -15.613 5.642 20.507 1.00 87.25 88 LEU A N 1
ATOM 651 C CA . LEU A 1 88 ? -16.838 4.824 20.528 1.00 87.25 88 LEU A CA 1
ATOM 652 C C . LEU A 1 88 ? -16.573 3.351 20.181 1.00 87.25 88 LEU A C 1
ATOM 654 O O . LEU A 1 88 ? -17.298 2.466 20.624 1.00 87.25 88 LEU A O 1
ATOM 658 N N . ILE A 1 89 ? -15.540 3.081 19.380 1.00 87.31 89 ILE A N 1
ATOM 659 C CA . ILE A 1 89 ? -15.123 1.742 18.944 1.00 87.31 89 ILE A CA 1
ATOM 660 C C . ILE A 1 89 ? -13.638 1.511 19.277 1.00 87.31 89 ILE A C 1
AT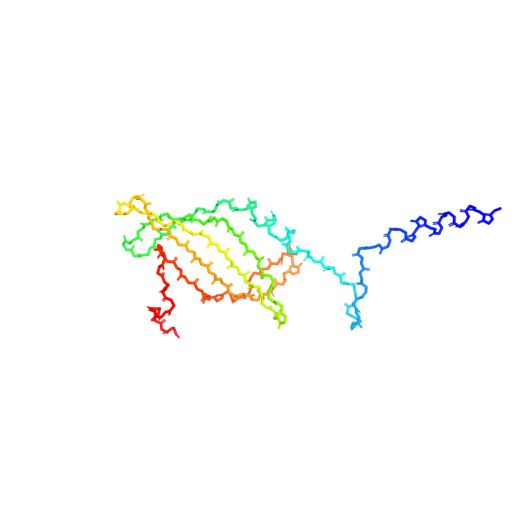OM 662 O O . ILE A 1 89 ? -12.804 1.414 18.370 1.00 87.31 89 ILE A O 1
ATOM 666 N N . PRO A 1 90 ? -13.278 1.388 20.570 1.00 84.88 90 PRO A N 1
ATOM 667 C CA . PRO A 1 90 ? -11.881 1.278 21.003 1.00 84.88 90 PRO A CA 1
ATOM 668 C C . PRO A 1 90 ? -11.191 0.011 20.476 1.00 84.88 90 PRO A C 1
ATOM 670 O O . PRO A 1 90 ? -10.010 0.036 20.129 1.00 84.88 90 PRO A O 1
ATOM 673 N N . ASN A 1 91 ? -11.941 -1.085 20.318 1.00 86.94 91 ASN A N 1
ATOM 674 C CA . ASN A 1 91 ? -11.432 -2.329 19.726 1.00 86.94 91 ASN A CA 1
ATOM 675 C C . ASN A 1 91 ? -11.198 -2.215 18.210 1.00 86.94 91 ASN A C 1
ATOM 677 O O . ASN A 1 91 ? -10.422 -2.987 17.636 1.00 86.94 91 ASN A O 1
ATOM 681 N N . GLY A 1 92 ? -11.797 -1.199 17.589 1.00 87.94 92 GLY A N 1
ATOM 682 C CA . GLY A 1 92 ? -11.671 -0.857 16.185 1.00 87.94 92 GLY A CA 1
ATOM 683 C C . GLY A 1 92 ? -12.425 -1.776 15.236 1.00 87.94 92 GLY A C 1
ATOM 684 O O . GLY A 1 92 ? -12.880 -2.863 15.582 1.00 87.94 92 GLY A O 1
ATOM 685 N N . ILE A 1 93 ? -12.524 -1.320 13.995 1.00 89.44 93 ILE A N 1
ATOM 686 C CA . ILE A 1 93 ? -13.086 -2.069 12.882 1.00 89.44 93 ILE A CA 1
ATOM 687 C C . ILE A 1 93 ? -11.949 -2.390 11.920 1.00 89.44 93 ILE A C 1
ATOM 689 O O . ILE A 1 93 ? -11.306 -1.489 11.380 1.00 89.44 93 ILE A O 1
ATOM 693 N N . THR A 1 94 ? -11.724 -3.682 11.697 1.00 92.88 94 THR A N 1
ATOM 694 C CA . THR A 1 94 ? -10.728 -4.174 10.744 1.00 92.88 94 THR A CA 1
ATOM 695 C C . THR A 1 94 ? -11.383 -4.500 9.410 1.00 92.88 94 THR A C 1
ATOM 697 O O . THR A 1 94 ? -12.479 -5.070 9.347 1.00 92.88 94 THR A O 1
ATOM 700 N N . GLY A 1 95 ? -10.677 -4.184 8.334 1.00 92.62 95 GLY A N 1
ATOM 701 C CA . GLY A 1 95 ? -11.100 -4.510 6.991 1.00 92.62 95 GLY A CA 1
ATOM 702 C C . GLY A 1 95 ? -9.945 -4.651 6.018 1.00 92.62 95 GLY A C 1
ATOM 703 O O . GLY A 1 95 ? -8.776 -4.469 6.351 1.00 92.62 95 GLY A O 1
ATOM 704 N N . THR A 1 96 ? -10.295 -5.001 4.789 1.00 92.88 96 THR A N 1
ATOM 705 C CA . THR A 1 96 ? -9.365 -5.038 3.661 1.00 92.88 96 THR A CA 1
ATOM 706 C C . THR A 1 96 ? -9.917 -4.183 2.540 1.00 92.88 96 THR A C 1
ATOM 708 O O . THR A 1 96 ? -11.131 -4.138 2.317 1.00 92.88 96 THR A O 1
ATOM 711 N N . ILE A 1 97 ? -9.023 -3.500 1.840 1.00 91.00 97 ILE A N 1
ATOM 712 C CA . ILE A 1 97 ? -9.345 -2.732 0.646 1.00 91.00 97 ILE A CA 1
ATOM 713 C C . ILE A 1 97 ? -8.466 -3.212 -0.499 1.00 91.00 97 ILE A C 1
ATOM 715 O O . ILE A 1 97 ? -7.257 -3.371 -0.349 1.00 91.00 97 ILE A O 1
ATOM 719 N N . ASN A 1 98 ? -9.104 -3.453 -1.638 1.00 90.75 98 ASN A N 1
ATOM 720 C CA . ASN A 1 98 ? -8.451 -3.746 -2.899 1.00 90.75 98 ASN A CA 1
ATOM 721 C C . ASN A 1 98 ? -8.762 -2.611 -3.867 1.00 90.75 98 ASN A C 1
ATOM 723 O O . ASN A 1 98 ? -9.929 -2.323 -4.140 1.00 90.75 98 ASN A O 1
ATOM 727 N N . LEU A 1 99 ? -7.720 -1.992 -4.402 1.00 90.25 99 LEU A N 1
ATOM 728 C CA . LEU A 1 99 ? -7.792 -0.940 -5.401 1.00 90.25 99 LEU A CA 1
ATOM 729 C C . LEU A 1 99 ? -7.300 -1.475 -6.745 1.00 90.25 99 LEU A C 1
ATOM 731 O O . LEU A 1 99 ? -6.418 -2.330 -6.795 1.00 90.25 99 LEU A O 1
ATOM 735 N N . ALA A 1 100 ? -7.832 -0.941 -7.834 1.00 89.56 100 ALA A N 1
ATOM 736 C CA . ALA A 1 100 ? -7.259 -1.074 -9.165 1.00 89.56 100 ALA A CA 1
ATOM 737 C C . ALA A 1 100 ? -6.777 0.304 -9.620 1.00 89.56 100 ALA A C 1
ATOM 739 O O . ALA A 1 100 ? -7.549 1.259 -9.619 1.00 89.56 100 ALA A O 1
ATOM 740 N N . SER A 1 101 ? -5.515 0.424 -10.018 1.00 89.06 101 SER A N 1
ATOM 741 C CA . SER A 1 101 ? -4.915 1.712 -10.371 1.00 89.06 101 SER A CA 1
ATOM 742 C C . SER A 1 101 ? -4.034 1.590 -11.601 1.00 89.06 101 SER A C 1
ATOM 744 O O . SER A 1 101 ? -3.325 0.604 -11.761 1.00 89.06 101 SER A O 1
ATOM 746 N N . GLY A 1 102 ? -4.009 2.620 -12.444 1.00 90.25 102 GLY A N 1
ATOM 747 C CA . GLY A 1 102 ? -2.928 2.772 -13.417 1.00 90.25 102 GLY A CA 1
ATOM 748 C C . GLY A 1 102 ? -1.614 3.160 -12.731 1.00 90.25 102 GLY A C 1
ATOM 749 O O . GLY A 1 102 ? -1.579 3.418 -11.523 1.00 90.25 102 GLY A O 1
ATOM 750 N N . ILE A 1 103 ? -0.547 3.263 -13.519 1.00 88.56 103 ILE A N 1
ATOM 751 C CA . ILE A 1 103 ? 0.760 3.766 -13.078 1.00 88.56 103 ILE A CA 1
ATOM 752 C C . ILE A 1 103 ? 1.057 5.068 -13.820 1.00 88.56 103 ILE A C 1
ATOM 754 O O . ILE A 1 103 ? 0.803 5.180 -15.020 1.00 88.56 103 ILE A O 1
ATOM 758 N N . ARG A 1 104 ? 1.611 6.057 -13.119 1.00 90.81 104 ARG A N 1
ATOM 759 C CA . ARG A 1 104 ? 2.176 7.267 -13.720 1.00 90.81 104 ARG A CA 1
ATOM 760 C C . ARG A 1 104 ? 3.607 7.457 -13.249 1.00 90.81 104 ARG A C 1
ATOM 762 O O . ARG A 1 104 ? 3.859 7.515 -12.050 1.00 90.81 104 ARG A O 1
ATOM 769 N N . TYR A 1 105 ? 4.517 7.623 -14.196 1.00 89.88 105 TYR A N 1
ATOM 770 C CA . TYR A 1 105 ? 5.879 8.054 -13.918 1.00 89.88 105 TYR A CA 1
ATOM 771 C C . TYR A 1 105 ? 5.954 9.581 -13.836 1.00 89.88 105 TYR A C 1
ATOM 773 O O . TYR A 1 105 ? 5.319 10.285 -14.625 1.00 89.88 105 TYR A O 1
ATOM 781 N N . ASN A 1 106 ? 6.713 10.095 -12.872 1.00 92.50 106 ASN A N 1
ATOM 782 C CA . ASN A 1 106 ? 7.069 11.504 -12.788 1.00 92.50 106 ASN A CA 1
ATOM 783 C C . ASN A 1 106 ? 8.569 11.657 -13.057 1.00 92.50 106 ASN A C 1
ATOM 785 O O . ASN A 1 106 ? 9.390 11.221 -12.254 1.00 92.50 106 ASN A O 1
ATOM 789 N N . ALA A 1 107 ? 8.921 12.301 -14.169 1.00 91.69 107 ALA A N 1
ATOM 790 C CA . ALA A 1 107 ? 10.313 12.476 -14.575 1.00 91.69 107 ALA A CA 1
ATOM 791 C C . ALA A 1 107 ? 11.117 13.387 -13.629 1.00 91.69 107 ALA A C 1
ATOM 793 O O . ALA A 1 107 ? 12.315 13.175 -13.460 1.00 91.69 107 ALA A O 1
ATOM 794 N N . ASN A 1 108 ? 10.465 14.347 -12.963 1.00 94.81 108 ASN A N 1
ATOM 795 C CA . ASN A 1 108 ? 11.150 15.351 -12.141 1.00 94.81 108 ASN A CA 1
ATOM 796 C C . ASN A 1 108 ? 11.766 14.740 -10.880 1.00 94.81 108 ASN A C 1
ATOM 798 O O . ASN A 1 108 ? 12.877 15.088 -10.498 1.00 94.81 108 ASN A O 1
ATOM 802 N N . ASN A 1 109 ? 11.051 13.814 -10.239 1.00 94.19 109 ASN A N 1
ATOM 803 C CA . ASN A 1 109 ? 11.509 13.145 -9.018 1.00 94.19 109 ASN A CA 1
ATOM 804 C C . ASN A 1 109 ? 11.737 11.641 -9.198 1.00 94.19 109 ASN A C 1
ATOM 806 O O . ASN A 1 109 ? 12.015 10.944 -8.228 1.00 94.19 109 ASN A O 1
ATOM 810 N N . ARG A 1 110 ? 11.617 11.150 -10.436 1.00 89.19 110 ARG A N 1
ATOM 811 C CA . ARG A 1 110 ? 11.849 9.759 -10.840 1.00 89.19 110 ARG A CA 1
ATOM 812 C C . ARG A 1 110 ? 11.016 8.736 -10.058 1.00 89.19 110 ARG A C 1
ATOM 814 O O . ARG A 1 110 ? 11.394 7.570 -9.986 1.00 89.19 110 ARG A O 1
ATOM 821 N N . ASN A 1 111 ? 9.866 9.150 -9.525 1.00 88.69 111 ASN A N 1
ATOM 822 C CA . ASN A 1 111 ? 8.972 8.286 -8.762 1.00 88.69 111 ASN A CA 1
ATOM 823 C C . ASN A 1 111 ? 7.818 7.750 -9.619 1.00 88.69 111 ASN A C 1
ATOM 825 O O . ASN A 1 111 ? 7.327 8.408 -10.544 1.00 88.69 111 ASN A O 1
ATOM 829 N N . LEU A 1 112 ? 7.350 6.554 -9.260 1.00 87.50 112 LEU A N 1
ATOM 830 C CA . LEU A 1 112 ? 6.128 5.952 -9.784 1.00 87.50 112 LEU A CA 1
ATOM 831 C C . LEU A 1 112 ? 4.973 6.208 -8.818 1.00 87.50 112 LEU A C 1
ATOM 833 O O . LEU A 1 112 ? 5.098 6.015 -7.612 1.00 87.50 112 LEU A O 1
ATOM 837 N N . TYR A 1 113 ? 3.836 6.609 -9.372 1.00 88.81 113 TYR A N 1
ATOM 838 C CA . TYR A 1 113 ? 2.623 6.914 -8.630 1.00 88.81 113 TYR A CA 1
ATOM 839 C C . TYR A 1 113 ? 1.462 6.060 -9.116 1.00 88.81 113 TYR A C 1
ATOM 841 O O . TYR A 1 113 ? 1.353 5.741 -10.304 1.00 88.81 113 TYR A O 1
ATOM 849 N N . LEU A 1 114 ? 0.546 5.764 -8.199 1.00 88.44 114 LEU A N 1
ATOM 850 C CA . LEU A 1 114 ? -0.769 5.244 -8.544 1.00 88.44 114 LEU A CA 1
ATOM 851 C C . LEU A 1 114 ? -1.568 6.345 -9.256 1.00 88.44 114 LEU A C 1
ATOM 853 O O . LEU A 1 114 ? -1.718 7.453 -8.740 1.00 88.44 114 LEU A O 1
ATOM 857 N N . LYS A 1 115 ? -2.046 6.057 -10.469 1.00 91.44 115 LYS A N 1
ATOM 858 C CA . LYS A 1 115 ? -2.888 6.952 -11.269 1.00 91.44 115 LYS A CA 1
ATOM 859 C C . LYS A 1 115 ? -4.339 6.491 -11.209 1.00 91.44 115 LYS A C 1
ATOM 861 O O . LYS A 1 115 ? -4.644 5.389 -11.666 1.00 91.44 115 LYS A O 1
ATOM 866 N N . ASN A 1 116 ? -5.217 7.379 -10.747 1.00 89.56 116 ASN A N 1
ATOM 867 C CA . ASN A 1 116 ? -6.666 7.174 -10.663 1.00 89.56 116 ASN A CA 1
ATOM 868 C C . ASN A 1 116 ? -7.023 5.852 -9.953 1.00 89.56 116 ASN A C 1
ATOM 870 O O . ASN A 1 116 ? -7.591 4.958 -10.586 1.00 89.56 116 ASN A O 1
ATOM 874 N N . PRO A 1 117 ? -6.643 5.686 -8.670 1.00 86.50 117 PRO A N 1
ATOM 875 C CA . PRO A 1 117 ? -6.979 4.484 -7.924 1.00 86.50 117 PRO A CA 1
ATOM 876 C C . PRO A 1 117 ? -8.498 4.366 -7.790 1.00 86.50 117 PRO A C 1
ATOM 878 O O . PRO A 1 117 ? -9.165 5.267 -7.291 1.00 86.50 117 PRO A O 1
ATOM 881 N N . MET A 1 118 ? -9.039 3.239 -8.234 1.00 87.50 118 MET A N 1
ATOM 882 C CA . MET A 1 118 ? -10.450 2.903 -8.101 1.00 87.50 118 MET A CA 1
ATOM 883 C C . MET A 1 118 ? -10.609 1.832 -7.037 1.00 87.50 118 MET A C 1
ATOM 885 O O . MET A 1 118 ? -9.869 0.847 -7.029 1.00 87.50 118 MET A O 1
ATOM 889 N N . VAL A 1 119 ? -11.595 1.994 -6.162 1.00 87.81 119 VAL A N 1
ATOM 890 C CA . VAL A 1 119 ? -11.945 0.961 -5.192 1.00 87.81 119 VAL A CA 1
ATOM 891 C C . VAL A 1 119 ? -12.570 -0.213 -5.935 1.00 87.81 119 VAL A C 1
ATOM 893 O O . VAL A 1 119 ? -13.651 -0.089 -6.498 1.00 87.81 119 VAL A O 1
ATOM 896 N N . ASN A 1 120 ? -11.889 -1.357 -5.932 1.00 85.25 120 ASN A N 1
ATOM 897 C CA . ASN A 1 120 ? -12.443 -2.594 -6.467 1.00 85.25 120 ASN A CA 1
ATOM 898 C C . ASN A 1 120 ? -13.242 -3.338 -5.402 1.00 85.25 120 ASN A C 1
ATOM 900 O O . ASN A 1 120 ? -14.266 -3.925 -5.705 1.00 85.25 120 ASN A O 1
ATOM 904 N N . THR A 1 121 ? -12.767 -3.368 -4.153 1.00 85.56 121 THR A N 1
ATOM 905 C CA . THR A 1 121 ? -13.470 -4.037 -3.051 1.00 85.56 121 THR A CA 1
ATOM 906 C C . THR A 1 121 ? -13.104 -3.432 -1.714 1.00 85.56 121 THR A C 1
ATOM 908 O O . THR A 1 121 ? -11.928 -3.205 -1.449 1.00 85.56 121 THR A O 1
ATOM 911 N N . ILE A 1 122 ? -14.099 -3.266 -0.844 1.00 88.06 122 ILE A N 1
ATOM 912 C CA . ILE A 1 122 ? -13.896 -3.050 0.589 1.00 88.06 122 ILE A CA 1
ATOM 913 C C . ILE A 1 122 ? -14.638 -4.157 1.335 1.00 88.06 122 ILE A C 1
ATOM 915 O O . ILE A 1 122 ? -15.798 -4.454 1.022 1.00 88.06 122 ILE A O 1
ATOM 919 N N . LYS A 1 123 ? -13.955 -4.786 2.293 1.00 88.31 123 LYS A N 1
ATOM 920 C CA . LYS A 1 123 ? -14.538 -5.763 3.216 1.00 88.31 123 LYS A CA 1
ATOM 921 C C . LYS A 1 123 ? -14.301 -5.330 4.655 1.00 88.31 123 LYS A C 1
ATOM 923 O O . LYS A 1 123 ? -13.175 -4.988 4.996 1.00 88.31 123 LYS A O 1
ATOM 928 N N . PHE A 1 124 ? -15.325 -5.431 5.492 1.00 86.50 124 PHE A N 1
ATOM 929 C CA . PHE A 1 124 ? -15.272 -5.174 6.932 1.00 86.50 124 PHE A CA 1
ATOM 930 C C . PHE A 1 124 ? -15.676 -6.438 7.672 1.00 86.50 124 PHE A C 1
ATOM 932 O O . PHE A 1 124 ? -16.757 -6.946 7.400 1.00 86.50 124 PHE A O 1
ATOM 939 N N . GLN A 1 125 ? -14.840 -6.952 8.581 1.00 74.75 125 GLN A N 1
ATOM 940 C CA . GLN A 1 125 ? -15.193 -8.099 9.441 1.00 74.75 125 GLN A CA 1
ATOM 941 C C . GLN A 1 125 ? -15.904 -9.265 8.692 1.00 74.75 125 GLN A C 1
ATOM 943 O O . GLN A 1 125 ? -16.796 -9.903 9.237 1.00 74.75 125 GLN A O 1
ATOM 948 N N . ASN A 1 126 ? -15.516 -9.522 7.429 1.00 61.50 126 ASN A N 1
ATOM 949 C CA . ASN A 1 126 ? -16.077 -10.496 6.463 1.00 61.50 126 ASN A CA 1
ATOM 950 C C . ASN A 1 126 ? -17.311 -10.099 5.617 1.00 61.50 126 ASN A C 1
ATOM 952 O O . ASN A 1 126 ? -17.734 -10.897 4.783 1.00 61.50 126 ASN A O 1
ATOM 956 N N . GLN A 1 127 ? -17.836 -8.875 5.705 1.00 62.38 127 GLN A N 1
ATOM 957 C CA . GLN A 1 127 ? -18.901 -8.367 4.822 1.00 62.38 127 GLN A CA 1
ATOM 958 C C . GLN A 1 127 ? -18.348 -7.418 3.749 1.00 62.38 127 GLN A C 1
ATOM 960 O O . GLN A 1 127 ? -17.558 -6.526 4.058 1.00 62.38 127 GLN A O 1
ATOM 965 N N . SER A 1 128 ? -18.745 -7.591 2.481 1.00 62.00 128 SER A N 1
ATOM 966 C CA . SER A 1 128 ? -18.357 -6.687 1.384 1.00 62.00 128 SER A CA 1
ATOM 967 C C . SER A 1 128 ? -19.368 -5.552 1.209 1.00 62.00 128 SER A C 1
ATOM 969 O O . SER A 1 128 ? -20.570 -5.801 1.239 1.00 62.00 128 SER A O 1
ATOM 971 N N . LEU A 1 129 ? -18.886 -4.320 1.001 1.00 64.62 129 LEU A N 1
ATOM 972 C CA . LEU A 1 129 ? -19.742 -3.134 0.847 1.00 64.62 129 LEU A CA 1
ATOM 973 C C . LEU A 1 129 ? -19.913 -2.639 -0.594 1.00 64.62 129 LEU A C 1
ATOM 975 O O . LEU A 1 129 ? -20.597 -1.641 -0.783 1.00 64.62 129 LEU A O 1
ATOM 979 N N . ILE A 1 130 ? -19.338 -3.292 -1.614 1.00 59.28 130 ILE A N 1
ATOM 980 C CA . ILE A 1 130 ? -19.461 -2.801 -3.007 1.00 59.28 130 ILE A CA 1
ATOM 981 C C . ILE A 1 130 ? -20.931 -2.641 -3.413 1.00 59.28 130 ILE A C 1
ATOM 983 O O . ILE A 1 130 ? -21.277 -1.657 -4.048 1.00 59.28 130 ILE A O 1
ATOM 987 N N . SER A 1 131 ? -21.807 -3.559 -2.996 1.00 54.59 131 SER A N 1
ATOM 988 C CA . SER A 1 131 ? -23.245 -3.497 -3.288 1.00 54.59 131 SER A CA 1
ATOM 989 C C . SER A 1 131 ? -24.012 -2.428 -2.496 1.00 54.59 131 SER A C 1
ATOM 991 O O . SER A 1 131 ? -25.213 -2.280 -2.698 1.00 54.59 131 SER A O 1
ATOM 993 N N . LYS A 1 132 ? -23.353 -1.714 -1.575 1.00 53.16 132 LYS A N 1
ATOM 994 C CA . LYS A 1 132 ? -23.957 -0.724 -0.666 1.00 53.16 132 LYS A CA 1
ATOM 995 C C . LYS A 1 132 ? -23.301 0.657 -0.745 1.00 53.16 132 LYS A C 1
ATOM 997 O O . LYS A 1 132 ? -23.700 1.551 -0.004 1.00 53.16 132 LYS A O 1
ATOM 1002 N N . LEU A 1 133 ? -22.288 0.834 -1.593 1.00 53.06 133 LEU A N 1
ATOM 1003 C CA . LEU A 1 133 ? -21.731 2.156 -1.855 1.00 53.06 133 LEU A CA 1
ATOM 1004 C C . LEU A 1 133 ? -22.701 2.902 -2.784 1.00 53.06 133 LEU A C 1
ATOM 1006 O O . LEU A 1 133 ? -23.125 2.312 -3.779 1.00 53.06 133 LEU A O 1
ATOM 1010 N N . PRO A 1 134 ? -23.077 4.158 -2.478 1.00 50.19 134 PRO A N 1
ATOM 1011 C CA . PRO A 1 134 ? -23.845 4.969 -3.412 1.00 50.19 134 PRO A CA 1
ATOM 1012 C C . PRO A 1 134 ? -23.080 5.021 -4.732 1.00 50.19 134 PRO A C 1
ATOM 1014 O O . PRO A 1 134 ? -21.865 5.240 -4.723 1.00 50.19 134 PRO A O 1
ATOM 1017 N N . ASN A 1 135 ? -23.772 4.794 -5.849 1.00 48.47 135 ASN A N 1
ATOM 1018 C CA . ASN A 1 135 ? -23.204 5.097 -7.155 1.00 48.47 135 ASN A CA 1
ATOM 1019 C C . ASN A 1 135 ? -22.828 6.583 -7.129 1.00 48.47 135 ASN A C 1
ATOM 1021 O O . ASN A 1 135 ? -23.708 7.426 -6.954 1.00 48.47 135 ASN A O 1
ATOM 1025 N N . GLY A 1 136 ? -21.528 6.871 -7.192 1.00 41.59 136 GLY A N 1
ATOM 1026 C CA . GLY A 1 136 ? -21.047 8.215 -7.495 1.00 41.59 136 GLY A CA 1
ATOM 1027 C C . GLY A 1 136 ? -21.412 8.587 -8.920 1.00 41.59 136 GLY A C 1
ATOM 1028 O O . GLY A 1 136 ? -21.387 7.672 -9.777 1.00 41.59 136 GLY A O 1
#

Secondary structure (DSSP, 8-state):
-HHHHHHHHHHHHHT-TT-EEPTTS-SEE----HHHHHHHHHTT-SEEEEEEETTEEEEEEEEEEEEEE-TT-SEEEEEEEEEEE-SS-TT-EEEEEEEEEEEEEETTTTEEEEEEEEEEEEEETTEE-GGGS---

Foldseek 3Di:
DVVVVVVVVVVVVVPPPQWDQDPVNPGTDGDDDQVNVQVVVQVVPQDWDWDDDPPDTWIKTKHDWHWDDDPPDQKIKIKIKIWIDDPVRNVTKIKMWIWIFHWDADPVVRDIDTHPTDTPWIGIPHDTCPVPDPDD

Radius of gyration: 22.64 Å; chains: 1; bounding box: 72×32×52 Å